Protein AF-A0A1M3KIA7-F1 (afdb_monomer)

Mean predicted aligned error: 7.58 Å

Nearest PDB structures (foldseek):
  7cyy-assembly1_F-2  TM=2.608E-01  e=4.303E+00  Geobacillus kaustophilus HTA426
  7chl-assembly1_D  TM=2.722E-01  e=6.412E+00  Alicyclobacillus sp. TP7

Solvent-accessible surface area (backbone atoms only — not comparable to full-atom values): 6438 Å² total; per-residue (Å²): 113,78,49,81,44,43,29,32,94,70,69,57,77,72,30,37,29,39,33,31,39,78,73,62,100,78,38,30,18,26,71,46,68,23,70,69,56,52,48,53,35,57,78,67,70,47,80,77,79,61,85,61,43,48,50,68,57,38,49,57,50,45,52,50,48,16,64,75,68,76,39,51,63,34,37,27,63,44,69,85,60,62,59,68,71,51,34,49,74,46,55,49,85,80,50,67,97,75,75,88,67,74,83,72,88,73,87,133

Structure (mmCIF, N/CA/C/O backbone):
data_AF-A0A1M3KIA7-F1
#
_entry.id   AF-A0A1M3KIA7-F1
#
loop_
_atom_site.group_PDB
_atom_site.id
_atom_site.type_symbol
_atom_site.label_atom_id
_atom_site.label_alt_id
_atom_site.label_comp_id
_atom_site.label_asym_id
_atom_site.label_entity_id
_atom_site.label_seq_id
_atom_site.pdbx_PDB_ins_code
_atom_site.Cartn_x
_atom_site.Cartn_y
_atom_site.Cartn_z
_atom_site.occupancy
_atom_site.B_iso_or_equiv
_atom_site.auth_seq_id
_atom_site.auth_comp_id
_atom_site.auth_asym_id
_atom_site.auth_atom_id
_atom_site.pdbx_PDB_model_num
ATOM 1 N N . MET A 1 1 ? 11.314 -13.827 -1.857 1.00 52.97 1 MET A N 1
ATOM 2 C CA . MET A 1 1 ? 9.870 -13.655 -2.110 1.00 52.97 1 MET A CA 1
ATOM 3 C C . MET A 1 1 ? 9.222 -13.145 -0.827 1.00 52.97 1 MET A C 1
ATOM 5 O O . MET A 1 1 ? 9.315 -13.836 0.177 1.00 52.97 1 MET A O 1
ATOM 9 N N . ILE A 1 2 ? 8.675 -11.924 -0.827 1.00 64.38 2 ILE A N 1
ATOM 10 C CA . ILE A 1 2 ? 8.236 -11.193 0.383 1.00 64.38 2 ILE A CA 1
ATOM 11 C C . ILE A 1 2 ? 6.745 -11.442 0.707 1.00 64.38 2 ILE A C 1
ATOM 13 O O . ILE A 1 2 ? 6.346 -11.279 1.853 1.00 64.38 2 ILE A O 1
ATOM 17 N N . GLY A 1 3 ? 5.928 -11.942 -0.231 1.00 82.00 3 GLY A 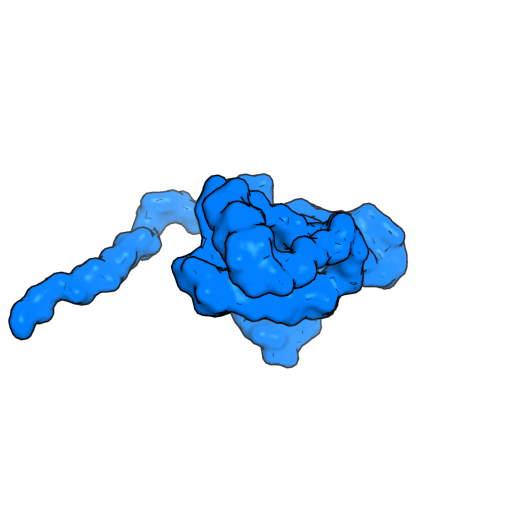N 1
ATOM 18 C CA . GLY A 1 3 ? 4.575 -12.431 0.081 1.00 82.00 3 GLY A CA 1
ATOM 19 C C . GLY A 1 3 ? 3.557 -12.257 -1.046 1.00 82.00 3 GLY A C 1
ATOM 20 O O . GLY A 1 3 ? 3.921 -12.018 -2.198 1.00 82.00 3 GLY A O 1
ATOM 21 N N . SER A 1 4 ? 2.274 -12.397 -0.704 1.00 88.62 4 SER A N 1
ATOM 22 C CA . SER A 1 4 ? 1.143 -12.043 -1.573 1.00 88.62 4 SER A CA 1
ATOM 23 C C . SER A 1 4 ? 0.548 -10.720 -1.107 1.00 88.62 4 SER A C 1
ATOM 25 O O . SER A 1 4 ? 0.247 -10.563 0.073 1.00 88.62 4 SER A O 1
ATOM 27 N N . PHE A 1 5 ? 0.368 -9.783 -2.032 1.00 93.12 5 PHE A N 1
ATOM 28 C CA . PHE A 1 5 ? -0.113 -8.435 -1.756 1.00 93.12 5 PHE A CA 1
ATOM 29 C C . PHE A 1 5 ? -1.388 -8.149 -2.545 1.00 93.12 5 PHE A C 1
ATOM 31 O O . PHE A 1 5 ? -1.568 -8.628 -3.667 1.00 93.12 5 PHE A O 1
ATOM 38 N N . LEU A 1 6 ? -2.272 -7.337 -1.969 1.00 94.56 6 LEU A N 1
ATOM 39 C CA . LEU A 1 6 ? -3.478 -6.872 -2.643 1.00 94.56 6 LEU A CA 1
ATOM 40 C C . LEU A 1 6 ? -3.178 -5.579 -3.395 1.00 94.56 6 LEU A C 1
ATOM 42 O O . LEU A 1 6 ? -2.595 -4.657 -2.834 1.00 94.56 6 LEU A O 1
ATOM 46 N N . TYR A 1 7 ? -3.599 -5.504 -4.652 1.00 95.50 7 TYR A N 1
ATOM 47 C CA . TYR A 1 7 ? -3.565 -4.291 -5.456 1.00 95.50 7 TYR A CA 1
ATOM 48 C C . TYR A 1 7 ? -4.976 -3.717 -5.598 1.00 95.50 7 TYR A C 1
ATOM 50 O O . TYR A 1 7 ? -5.907 -4.432 -5.978 1.00 95.50 7 TYR A O 1
ATOM 58 N N . SER A 1 8 ? -5.124 -2.419 -5.338 1.00 94.62 8 SER A N 1
ATOM 59 C CA . SER A 1 8 ? -6.351 -1.667 -5.591 1.00 94.62 8 SER A CA 1
ATOM 60 C C . SER A 1 8 ? -6.032 -0.290 -6.161 1.00 94.62 8 SER A C 1
ATOM 62 O O . SER A 1 8 ? -5.299 0.495 -5.564 1.00 94.62 8 SER A O 1
ATOM 64 N N . SER A 1 9 ? -6.652 0.052 -7.292 1.00 91.19 9 SER A N 1
ATOM 65 C CA . SER A 1 9 ? -6.617 1.416 -7.839 1.00 91.19 9 SER A CA 1
ATOM 66 C C . SER A 1 9 ? -7.467 2.404 -7.031 1.00 91.19 9 SER A C 1
ATOM 68 O O . SER A 1 9 ? -7.374 3.615 -7.234 1.00 91.19 9 SER A O 1
ATOM 70 N N . ARG A 1 10 ? -8.297 1.896 -6.111 1.00 90.62 10 ARG A N 1
ATOM 71 C CA . ARG A 1 10 ? -9.147 2.667 -5.199 1.00 90.62 10 ARG A CA 1
ATOM 72 C C . ARG A 1 10 ? -9.056 2.057 -3.794 1.00 90.62 10 ARG A C 1
ATOM 74 O O . ARG A 1 10 ? -9.933 1.272 -3.426 1.00 90.62 10 ARG A O 1
ATOM 81 N N . PRO A 1 11 ? -7.979 2.336 -3.039 1.00 91.62 11 PRO A N 1
ATOM 82 C CA . PRO A 1 11 ? -7.869 1.924 -1.640 1.00 91.62 11 PRO A CA 1
ATOM 83 C C . PRO A 1 11 ? -9.102 2.336 -0.838 1.00 91.62 11 PRO A C 1
ATOM 85 O O . PRO A 1 11 ? -9.678 3.399 -1.098 1.00 91.62 11 PRO A O 1
ATOM 88 N N . ARG A 1 12 ? -9.523 1.510 0.122 1.00 91.19 12 ARG A N 1
ATOM 89 C CA . ARG A 1 12 ? -10.620 1.883 1.019 1.00 91.19 12 ARG A CA 1
ATOM 90 C C . ARG A 1 12 ? -10.143 2.989 1.967 1.00 91.19 12 ARG A C 1
ATOM 92 O O . ARG A 1 12 ? -8.948 3.073 2.246 1.00 91.19 12 ARG A O 1
ATOM 99 N N . PRO A 1 13 ? -11.058 3.816 2.503 1.00 89.31 13 PRO A N 1
ATOM 100 C CA . PRO A 1 13 ? -10.695 4.893 3.425 1.00 89.31 13 PRO A CA 1
ATOM 101 C C . PRO A 1 13 ? -9.959 4.435 4.689 1.00 89.31 13 PRO A C 1
ATOM 103 O O . PRO A 1 13 ? -9.282 5.253 5.301 1.00 89.31 13 PRO A O 1
ATOM 106 N N . ASP A 1 14 ? -10.092 3.158 5.058 1.00 91.50 14 ASP A N 1
ATOM 107 C CA . ASP A 1 14 ? -9.489 2.557 6.251 1.00 91.50 14 ASP A CA 1
ATOM 108 C C . ASP A 1 14 ? -8.230 1.719 5.953 1.00 91.50 14 ASP A C 1
ATOM 110 O O . ASP A 1 14 ? -7.629 1.170 6.877 1.00 91.50 14 ASP A O 1
ATOM 114 N N . ASP A 1 15 ? -7.813 1.623 4.687 1.00 93.81 15 ASP A N 1
ATOM 115 C CA . ASP A 1 15 ? -6.617 0.872 4.303 1.00 93.81 15 ASP A CA 1
ATOM 116 C C . ASP A 1 15 ? -5.357 1.734 4.461 1.00 93.81 15 ASP A C 1
ATOM 118 O O . ASP A 1 15 ? -5.314 2.890 4.032 1.00 93.81 15 ASP A O 1
ATOM 122 N N . VAL A 1 16 ? -4.276 1.143 4.971 1.00 96.06 16 VAL A N 1
ATOM 123 C CA . VAL A 1 16 ? -2.928 1.675 4.737 1.00 96.06 16 VAL A CA 1
ATOM 124 C C . VAL A 1 16 ? -2.579 1.393 3.281 1.00 96.06 16 VAL A C 1
ATOM 126 O O . VAL A 1 16 ? -2.509 0.235 2.865 1.00 96.06 16 VAL A O 1
ATOM 129 N N . ALA A 1 17 ? -2.340 2.440 2.495 1.00 97.38 17 ALA A N 1
ATOM 130 C CA . ALA A 1 17 ? -2.038 2.292 1.078 1.00 97.38 17 ALA A CA 1
ATOM 131 C C . ALA A 1 17 ? -0.578 2.636 0.774 1.00 97.38 17 ALA A C 1
ATOM 133 O O . ALA A 1 17 ? -0.106 3.736 1.063 1.00 97.38 17 ALA A O 1
ATOM 134 N N . ILE A 1 18 ? 0.133 1.719 0.121 1.00 97.12 18 ILE A N 1
ATOM 135 C CA . ILE A 1 18 ? 1.434 1.997 -0.493 1.00 97.12 18 ILE A CA 1
ATOM 136 C C . ILE A 1 18 ? 1.176 2.423 -1.930 1.00 97.12 18 ILE A C 1
ATOM 138 O O . ILE A 1 18 ? 0.816 1.613 -2.782 1.00 97.12 18 ILE A O 1
ATOM 142 N N . TRP A 1 19 ? 1.350 3.711 -2.198 1.00 97.12 19 TRP A N 1
ATOM 143 C CA . TRP A 1 19 ? 1.136 4.286 -3.514 1.00 97.12 19 TRP A CA 1
ATOM 144 C C . TRP A 1 19 ? 2.435 4.277 -4.314 1.00 97.12 19 TRP A C 1
ATOM 146 O O . TRP A 1 19 ? 3.329 5.090 -4.062 1.00 97.12 19 TRP A O 1
ATOM 156 N N . LEU A 1 20 ? 2.517 3.380 -5.292 1.00 95.69 20 LEU A N 1
ATOM 157 C CA . LEU A 1 20 ? 3.625 3.279 -6.231 1.00 95.69 20 LEU A CA 1
ATOM 158 C C . LEU A 1 20 ? 3.610 4.459 -7.208 1.00 95.69 20 LEU A C 1
ATOM 160 O O . LEU A 1 20 ? 2.561 4.862 -7.723 1.00 95.69 20 LEU A O 1
ATOM 164 N N . GLN A 1 21 ? 4.787 5.019 -7.447 1.00 93.56 21 GLN A N 1
ATOM 165 C CA . GLN A 1 21 ? 5.029 6.132 -8.353 1.00 93.56 21 GLN A CA 1
ATOM 166 C C . GLN A 1 21 ? 6.188 5.766 -9.277 1.00 93.56 21 GLN A C 1
ATOM 168 O O . GLN A 1 21 ? 7.295 5.487 -8.805 1.00 93.56 21 GLN A O 1
ATOM 173 N N . ASP A 1 22 ? 5.958 5.827 -10.585 1.00 79.25 22 ASP A N 1
ATOM 174 C CA . ASP A 1 22 ? 7.051 5.752 -11.544 1.00 79.25 22 ASP A CA 1
ATOM 175 C C . ASP A 1 22 ? 7.782 7.102 -11.610 1.00 79.25 22 ASP A C 1
ATOM 177 O O . ASP A 1 22 ? 7.201 8.158 -11.876 1.00 79.25 22 ASP A O 1
ATOM 181 N N . ARG A 1 23 ? 9.078 7.059 -11.299 1.00 67.19 23 ARG A N 1
ATOM 182 C CA . ARG A 1 23 ? 10.031 8.164 -11.460 1.00 67.19 23 ARG A CA 1
ATOM 183 C C . ARG A 1 23 ? 11.349 7.651 -12.049 1.00 67.19 23 ARG A C 1
ATOM 185 O O . ARG A 1 23 ? 12.426 8.101 -11.659 1.00 67.19 23 ARG A O 1
ATOM 192 N N . GLY A 1 24 ? 11.280 6.706 -12.986 1.00 67.25 24 GLY A N 1
ATOM 193 C CA . GLY A 1 24 ? 12.450 6.168 -13.677 1.00 67.25 24 GLY A CA 1
ATOM 194 C C . GLY A 1 24 ? 13.083 4.973 -12.962 1.00 67.25 24 GLY A C 1
ATOM 195 O O . GLY A 1 24 ? 12.408 4.213 -12.276 1.00 67.25 24 GLY A O 1
ATOM 196 N N . ALA A 1 25 ? 14.397 4.794 -13.135 1.00 66.44 25 ALA A N 1
ATOM 197 C CA . ALA A 1 25 ? 15.083 3.503 -12.980 1.00 66.44 25 ALA A CA 1
ATOM 198 C C . ALA A 1 25 ? 14.947 2.787 -11.618 1.00 66.44 25 ALA A C 1
ATOM 200 O O . ALA A 1 25 ? 15.143 1.577 -11.571 1.00 66.44 25 ALA A O 1
ATOM 201 N N . ALA A 1 26 ? 14.636 3.496 -10.529 1.00 72.69 26 ALA A N 1
ATOM 202 C CA . ALA A 1 26 ? 14.540 2.904 -9.191 1.00 72.69 26 ALA A CA 1
ATOM 203 C C . ALA A 1 26 ? 13.108 2.818 -8.629 1.00 72.69 26 ALA A C 1
ATOM 205 O O . ALA A 1 26 ? 12.917 2.218 -7.574 1.00 72.69 26 ALA A O 1
ATOM 206 N N . GLY A 1 27 ? 12.105 3.399 -9.305 1.00 85.06 27 GLY A N 1
ATOM 207 C CA . GLY A 1 27 ? 10.756 3.552 -8.750 1.00 85.06 27 GLY A CA 1
ATOM 208 C C . GLY A 1 27 ? 10.729 4.333 -7.425 1.00 85.06 27 GLY A C 1
ATOM 209 O O . GLY A 1 27 ? 11.744 4.608 -6.785 1.00 85.06 27 GLY A O 1
ATOM 210 N N . SER A 1 28 ? 9.549 4.747 -6.986 1.00 93.88 28 SER A N 1
ATOM 211 C CA . SER A 1 28 ? 9.375 5.300 -5.641 1.00 93.88 28 SER A CA 1
ATOM 212 C C . SER A 1 28 ? 7.986 4.982 -5.123 1.00 93.88 28 SER A C 1
ATOM 214 O O . SER A 1 28 ? 7.080 4.659 -5.889 1.00 93.88 28 SER A O 1
ATOM 216 N N . ALA A 1 29 ? 7.807 5.068 -3.814 1.00 95.88 29 ALA A N 1
ATOM 217 C CA . ALA A 1 29 ? 6.503 4.930 -3.201 1.00 95.88 29 ALA A CA 1
ATOM 218 C C . ALA A 1 29 ? 6.286 5.999 -2.138 1.00 95.88 29 ALA A C 1
ATOM 220 O O . ALA A 1 29 ? 7.225 6.546 -1.555 1.00 95.88 29 ALA A O 1
ATOM 221 N N . ARG A 1 30 ? 5.016 6.264 -1.858 1.00 96.06 30 ARG A N 1
ATOM 222 C CA . ARG A 1 30 ? 4.584 7.012 -0.679 1.00 96.06 30 ARG A CA 1
ATOM 223 C C . ARG A 1 30 ? 3.552 6.199 0.080 1.00 96.06 30 ARG A C 1
ATOM 225 O O . ARG A 1 30 ? 2.782 5.458 -0.529 1.00 96.06 30 ARG A O 1
ATOM 232 N N . ILE A 1 31 ? 3.510 6.368 1.392 1.00 96.69 31 ILE A N 1
ATOM 233 C CA . ILE A 1 31 ? 2.462 5.771 2.215 1.00 96.69 31 ILE A CA 1
ATOM 234 C C . ILE A 1 31 ? 1.335 6.789 2.347 1.00 96.69 31 ILE A C 1
ATOM 236 O O . ILE A 1 31 ? 1.574 7.949 2.675 1.00 96.69 31 ILE A O 1
ATOM 240 N N . VAL A 1 32 ? 0.116 6.355 2.059 1.00 95.81 32 VAL A N 1
ATOM 241 C CA . VAL A 1 32 ? -1.109 7.119 2.275 1.00 95.81 32 VAL A CA 1
ATOM 242 C C . VAL A 1 32 ? -1.834 6.475 3.444 1.00 95.81 32 VAL A C 1
ATOM 244 O O . VAL A 1 32 ? -2.111 5.275 3.425 1.00 95.81 32 VAL A O 1
ATOM 247 N N . LEU A 1 33 ? -2.096 7.276 4.471 1.00 94.44 33 LEU A N 1
ATOM 248 C CA . LEU A 1 33 ? -2.699 6.818 5.709 1.00 94.44 33 LEU A CA 1
ATOM 249 C C . LEU A 1 33 ? -4.142 7.325 5.827 1.00 94.44 33 LEU A C 1
ATOM 251 O O . LEU A 1 33 ? -4.425 8.476 5.491 1.00 94.44 33 LEU A O 1
ATOM 255 N N . PRO A 1 34 ? -5.059 6.503 6.355 1.00 92.62 34 PRO A N 1
ATOM 256 C CA . PRO A 1 34 ? -6.334 6.966 6.876 1.00 92.62 34 PRO A CA 1
ATOM 257 C C . PRO A 1 34 ? -6.126 8.029 7.957 1.00 92.62 34 PRO A C 1
ATOM 259 O O . PRO A 1 34 ? -5.275 7.863 8.835 1.00 92.62 34 PRO A O 1
ATOM 262 N N . ALA A 1 35 ? -6.975 9.058 7.990 1.00 91.94 35 ALA A N 1
ATOM 263 C CA . ALA A 1 35 ? -6.900 10.128 8.994 1.00 91.94 35 ALA A CA 1
ATOM 264 C C . ALA A 1 35 ? -6.929 9.598 10.443 1.00 91.94 35 ALA A C 1
ATOM 266 O O . ALA A 1 35 ? -6.303 10.159 11.344 1.00 91.94 35 ALA A O 1
ATOM 267 N N . ARG A 1 36 ? -7.639 8.483 10.676 1.00 91.81 36 ARG A N 1
ATOM 268 C CA . ARG A 1 36 ? -7.655 7.790 11.971 1.00 91.81 36 ARG A CA 1
ATOM 269 C C . ARG A 1 36 ? -6.268 7.263 12.356 1.00 91.81 36 ARG 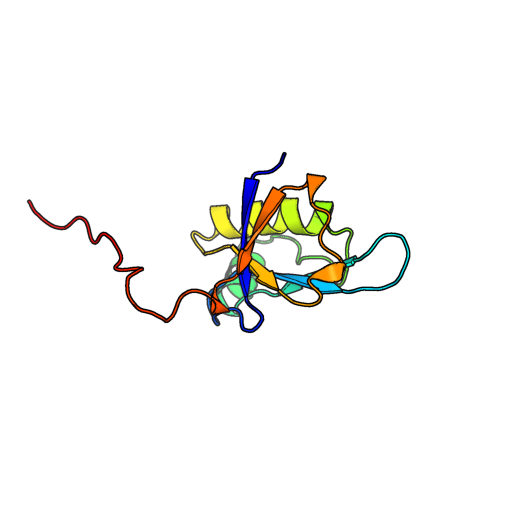A C 1
ATOM 271 O O . ARG A 1 36 ? -5.872 7.410 13.509 1.00 91.81 36 ARG A O 1
ATOM 278 N N . ILE A 1 37 ? -5.542 6.666 11.410 1.00 92.12 37 ILE A N 1
ATOM 279 C CA . ILE A 1 37 ? -4.196 6.126 11.642 1.00 92.12 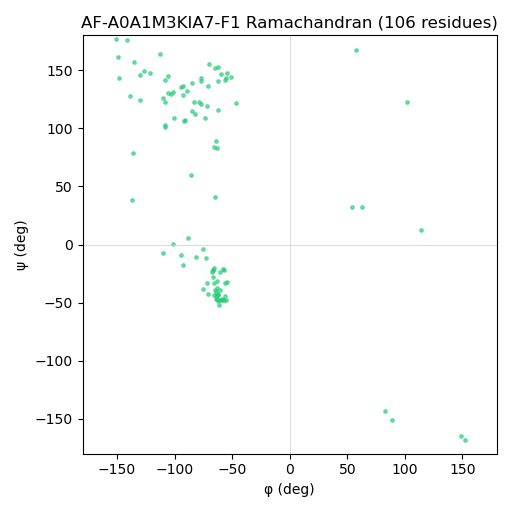37 ILE A CA 1
ATOM 280 C C . ILE A 1 37 ? -3.191 7.261 11.832 1.00 92.12 37 ILE A C 1
ATOM 282 O O . ILE A 1 37 ? -2.396 7.197 12.766 1.00 92.12 37 ILE A O 1
ATOM 286 N N . GLU A 1 38 ? -3.260 8.322 11.022 1.00 92.75 38 GLU A N 1
ATOM 287 C CA . GLU A 1 38 ? -2.391 9.500 11.186 1.00 92.75 38 GLU A CA 1
ATOM 288 C C . GLU A 1 38 ? -2.506 10.101 12.590 1.00 92.75 38 GLU A C 1
ATOM 290 O O . GLU A 1 38 ? -1.497 10.385 13.243 1.00 92.75 38 GLU A O 1
ATOM 295 N N . ARG A 1 39 ? -3.740 10.235 13.094 1.00 92.12 39 ARG A N 1
ATOM 296 C CA . ARG A 1 39 ? -3.987 10.729 14.451 1.00 92.12 39 ARG A CA 1
ATOM 297 C C . ARG A 1 39 ? -3.383 9.804 15.502 1.00 92.12 39 ARG A C 1
ATOM 299 O O . ARG A 1 39 ? -2.647 10.272 16.364 1.00 92.12 39 ARG A O 1
ATOM 306 N N . MET A 1 40 ? -3.628 8.500 15.393 1.00 91.06 40 MET A N 1
ATOM 307 C CA . MET A 1 40 ? -3.103 7.516 16.342 1.00 91.06 40 MET A CA 1
ATOM 308 C C . MET A 1 40 ? -1.566 7.497 16.374 1.00 91.06 40 MET A C 1
ATOM 310 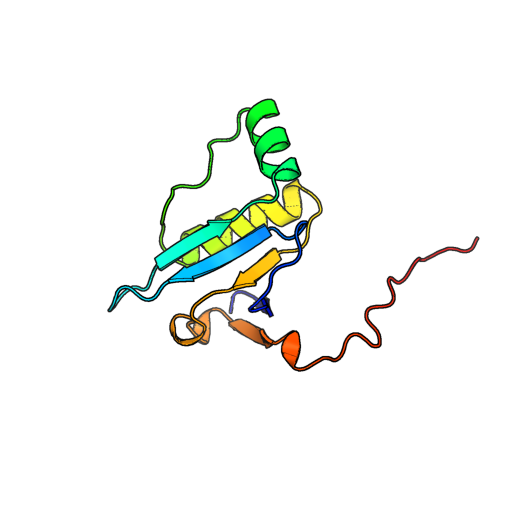O O . MET A 1 40 ? -0.966 7.378 17.442 1.00 91.06 40 MET A O 1
ATOM 314 N N . MET A 1 41 ? -0.916 7.631 15.214 1.00 90.25 41 MET A N 1
ATOM 315 C CA . MET A 1 41 ? 0.543 7.730 15.127 1.00 90.25 41 MET A CA 1
ATOM 316 C C . MET A 1 41 ? 1.067 8.987 15.814 1.00 90.25 41 MET A C 1
ATOM 318 O O . MET A 1 41 ? 2.026 8.899 16.580 1.00 90.25 41 MET A O 1
ATOM 322 N N . THR A 1 42 ? 0.406 10.122 15.575 1.00 91.38 42 THR A N 1
ATOM 323 C CA . THR A 1 42 ? 0.736 11.404 16.209 1.00 91.38 42 THR A CA 1
ATOM 324 C C . THR A 1 42 ? 0.631 11.303 17.731 1.00 91.38 42 THR A C 1
ATOM 326 O O . THR A 1 42 ? 1.569 11.656 18.437 1.00 91.38 42 THR A O 1
ATOM 329 N N . GLU A 1 43 ? -0.467 10.744 18.243 1.00 93.38 43 GLU A N 1
ATOM 330 C CA . GLU A 1 43 ? -0.695 10.542 19.682 1.00 93.38 43 GLU A CA 1
ATOM 331 C C . GLU A 1 43 ? 0.321 9.578 20.315 1.00 93.38 43 GLU A C 1
ATOM 333 O O . GLU A 1 43 ? 0.694 9.727 21.477 1.00 93.38 43 GLU A O 1
ATOM 338 N N . SER A 1 44 ? 0.809 8.609 19.540 1.00 90.75 44 SER A N 1
ATOM 339 C CA . SER A 1 44 ? 1.803 7.622 19.974 1.00 90.75 44 SER A CA 1
ATOM 340 C C . SER A 1 44 ? 3.256 8.076 19.768 1.00 90.75 44 SER A C 1
ATOM 342 O O . SER A 1 44 ? 4.169 7.278 19.980 1.00 90.75 44 SER A O 1
ATOM 344 N N . ASN A 1 45 ? 3.489 9.325 19.345 1.00 90.56 45 ASN A N 1
ATOM 345 C CA . ASN A 1 45 ? 4.810 9.878 19.015 1.00 90.56 45 ASN A CA 1
ATOM 346 C C . ASN A 1 45 ? 5.607 9.045 17.990 1.00 90.56 45 ASN A C 1
ATOM 348 O O . ASN A 1 45 ? 6.839 9.007 18.033 1.00 90.56 45 ASN A O 1
ATOM 352 N N . TYR A 1 46 ? 4.926 8.377 17.053 1.00 86.38 46 TYR A N 1
ATOM 353 C CA . TYR A 1 46 ? 5.611 7.763 15.917 1.00 86.38 46 TYR A CA 1
ATOM 354 C C . TYR A 1 46 ? 5.985 8.833 14.885 1.00 86.38 46 TYR A C 1
ATOM 356 O O . TYR A 1 46 ? 5.181 9.728 14.615 1.00 86.38 46 TYR A O 1
ATOM 364 N N . PRO A 1 47 ? 7.172 8.739 14.261 1.00 86.06 47 PRO A N 1
ATOM 365 C CA . PRO A 1 47 ? 7.515 9.627 13.162 1.00 86.06 47 PRO A CA 1
ATOM 366 C C . PRO A 1 47 ? 6.543 9.405 11.992 1.00 86.06 47 PRO A C 1
ATOM 368 O O . PRO A 1 47 ? 6.191 8.256 11.711 1.00 86.06 47 PRO A O 1
ATOM 371 N N . PRO A 1 48 ? 6.106 10.465 11.291 1.00 88.12 48 PRO A N 1
ATOM 372 C CA . PRO A 1 48 ? 5.302 10.299 10.089 1.00 88.12 48 PRO A CA 1
ATOM 373 C C . PRO A 1 48 ? 6.127 9.609 8.988 1.00 88.12 48 PRO A C 1
ATOM 375 O O . PRO A 1 48 ? 7.352 9.776 8.941 1.00 88.12 48 PRO A O 1
ATOM 378 N N . PRO A 1 49 ? 5.486 8.865 8.065 1.00 90.19 49 PRO A N 1
ATOM 379 C CA . PRO A 1 49 ? 6.170 8.365 6.880 1.00 90.19 49 PRO A CA 1
ATOM 380 C C . PRO A 1 49 ? 6.822 9.514 6.106 1.00 90.19 49 PRO A C 1
ATOM 382 O O . PRO A 1 49 ? 6.244 10.596 5.977 1.00 90.19 49 PRO A O 1
ATOM 385 N N . ALA A 1 50 ? 8.004 9.274 5.536 1.00 90.81 50 ALA A N 1
ATOM 386 C CA . ALA A 1 50 ? 8.590 10.239 4.615 1.00 90.81 50 ALA A CA 1
ATOM 387 C C . ALA A 1 50 ? 7.648 10.465 3.409 1.00 90.81 50 ALA A C 1
ATOM 389 O O . ALA A 1 50 ? 6.995 9.513 2.967 1.00 90.81 50 ALA A O 1
ATOM 390 N N . PRO A 1 51 ? 7.599 11.684 2.831 1.00 91.19 51 PRO A N 1
ATOM 391 C CA . PRO A 1 51 ? 6.701 11.995 1.715 1.00 91.19 51 PRO A CA 1
ATOM 392 C C . PRO A 1 51 ? 6.868 11.068 0.506 1.00 91.19 51 PRO A C 1
ATOM 394 O O . PRO A 1 51 ? 5.900 10.777 -0.192 1.00 91.19 51 PRO A O 1
ATOM 397 N N . THR A 1 52 ? 8.099 10.610 0.271 1.00 93.31 52 THR A N 1
ATOM 398 C CA . THR A 1 52 ? 8.483 9.628 -0.748 1.00 93.31 52 THR A CA 1
ATOM 399 C C . THR A 1 52 ? 9.670 8.817 -0.240 1.00 93.31 52 THR A C 1
ATOM 401 O O . THR A 1 52 ? 10.559 9.375 0.404 1.00 93.31 52 THR A O 1
ATOM 404 N N . MET A 1 53 ? 9.714 7.526 -0.556 1.00 94.00 53 MET A N 1
ATOM 405 C CA . MET A 1 53 ? 10.802 6.613 -0.195 1.00 94.00 53 MET A CA 1
ATOM 406 C C . MET A 1 53 ? 10.950 5.489 -1.233 1.00 94.00 53 MET A C 1
ATOM 408 O O . MET A 1 53 ? 10.173 5.415 -2.189 1.00 94.00 53 MET A O 1
ATOM 412 N N . SER A 1 54 ? 11.952 4.621 -1.056 1.00 93.06 54 SER A N 1
ATOM 413 C CA . SER A 1 54 ? 12.082 3.412 -1.881 1.00 93.06 54 SER A CA 1
ATOM 414 C C . SER A 1 54 ? 10.870 2.496 -1.681 1.00 93.06 54 SER A C 1
ATOM 416 O O . SER A 1 54 ? 10.236 2.516 -0.620 1.00 93.06 54 SER A O 1
ATOM 418 N N . ILE A 1 55 ? 10.537 1.683 -2.683 1.00 92.94 55 ILE A N 1
ATOM 419 C CA . ILE A 1 55 ? 9.370 0.795 -2.600 1.00 92.94 55 ILE A CA 1
ATOM 420 C C . ILE A 1 55 ? 9.550 -0.227 -1.468 1.00 92.94 55 ILE A C 1
ATOM 422 O O . ILE A 1 55 ? 8.616 -0.482 -0.716 1.00 92.94 55 ILE A O 1
ATOM 426 N N . GLU A 1 56 ? 10.764 -0.731 -1.261 1.00 91.75 56 GLU A N 1
ATOM 427 C CA . GLU A 1 56 ? 11.112 -1.664 -0.184 1.00 91.75 56 GLU A CA 1
ATOM 428 C C . GLU A 1 56 ? 10.932 -1.036 1.201 1.00 91.75 56 GLU A C 1
ATOM 430 O O . GLU A 1 56 ? 10.410 -1.672 2.121 1.00 91.75 56 GLU A O 1
ATOM 435 N N . SER A 1 57 ? 11.333 0.231 1.345 1.00 93.75 57 SER A N 1
ATOM 436 C CA . SER A 1 57 ? 11.154 0.986 2.586 1.00 93.75 57 SER A CA 1
ATOM 437 C C . SER A 1 57 ? 9.668 1.210 2.867 1.00 93.75 57 SER A C 1
ATOM 439 O O . SER A 1 57 ? 9.210 0.992 3.990 1.00 93.75 57 SER A O 1
ATOM 441 N N . ALA A 1 58 ? 8.895 1.567 1.835 1.00 95.06 58 ALA A N 1
ATOM 442 C CA . ALA A 1 58 ? 7.451 1.749 1.948 1.00 95.06 58 ALA A CA 1
ATOM 443 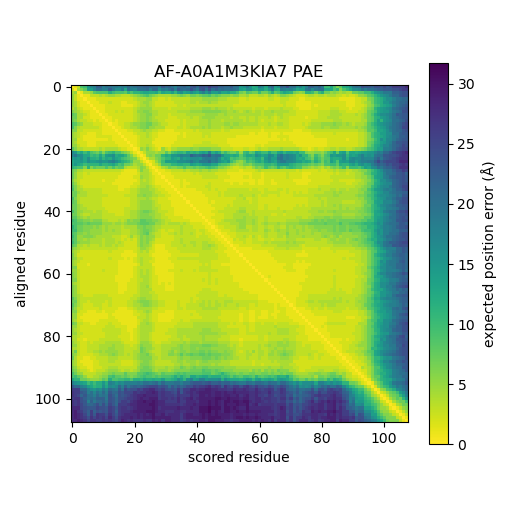C C . ALA A 1 58 ? 6.727 0.437 2.274 1.00 95.06 58 ALA A C 1
ATOM 445 O O . ALA A 1 58 ? 5.816 0.446 3.095 1.00 95.06 58 ALA A O 1
ATOM 446 N N . LEU A 1 59 ? 7.151 -0.689 1.689 1.00 93.94 59 LEU A N 1
ATOM 447 C CA . LEU A 1 59 ? 6.644 -2.027 2.007 1.00 93.94 59 LEU A CA 1
ATOM 448 C C . LEU A 1 59 ? 6.909 -2.388 3.463 1.00 93.94 59 LEU A C 1
ATOM 450 O O . LEU A 1 59 ? 5.977 -2.722 4.191 1.00 93.94 59 LEU A O 1
ATOM 454 N N . SER A 1 60 ? 8.158 -2.263 3.904 1.00 93.12 60 SER A N 1
ATOM 455 C CA . SER A 1 60 ? 8.554 -2.606 5.272 1.00 93.12 60 SER A CA 1
ATOM 456 C C . SER A 1 60 ? 7.777 -1.781 6.296 1.00 93.12 60 SER A C 1
ATOM 458 O O . SER A 1 60 ? 7.219 -2.321 7.254 1.00 93.12 60 SER A O 1
ATOM 460 N N . TYR A 1 61 ? 7.687 -0.470 6.069 1.00 94.12 61 TYR A N 1
ATOM 461 C CA . TYR A 1 61 ? 7.001 0.420 6.992 1.00 94.12 61 TYR A CA 1
ATOM 462 C C . TYR A 1 61 ? 5.474 0.299 6.905 1.00 94.12 61 TYR A C 1
ATOM 464 O O . TYR A 1 61 ? 4.805 0.281 7.933 1.00 94.12 61 TYR A O 1
ATOM 472 N N . GLY A 1 62 ? 4.911 0.122 5.708 1.00 94.38 62 GLY A N 1
ATOM 473 C CA . GLY A 1 62 ? 3.479 -0.107 5.511 1.00 94.38 62 GLY A CA 1
ATOM 474 C C . GLY A 1 62 ? 2.991 -1.391 6.181 1.00 94.38 62 GLY A C 1
ATOM 475 O O . GLY A 1 62 ? 1.964 -1.362 6.855 1.00 94.38 62 GLY A O 1
ATOM 476 N N . ILE A 1 63 ? 3.752 -2.489 6.084 1.00 93.62 63 ILE A N 1
ATOM 477 C CA . ILE A 1 63 ? 3.462 -3.741 6.806 1.00 93.62 63 ILE A CA 1
ATOM 478 C C . ILE A 1 63 ? 3.480 -3.500 8.314 1.00 93.62 63 ILE A C 1
ATOM 480 O O . ILE A 1 63 ? 2.542 -3.891 9.008 1.00 93.62 63 ILE A O 1
ATOM 484 N N . PHE A 1 64 ? 4.516 -2.826 8.823 1.00 93.25 64 PHE A N 1
ATOM 485 C CA . PHE A 1 64 ? 4.589 -2.471 10.239 1.00 93.25 64 PHE A CA 1
ATOM 486 C C . PHE A 1 64 ? 3.351 -1.684 10.688 1.00 93.25 64 PHE A C 1
ATOM 488 O O . PHE A 1 64 ? 2.745 -2.029 11.702 1.00 93.25 64 PHE A O 1
ATOM 495 N N . LEU A 1 65 ? 2.943 -0.665 9.926 1.00 93.25 65 LEU A N 1
ATOM 496 C CA . LEU A 1 65 ? 1.777 0.153 10.252 1.00 93.25 65 LEU A CA 1
ATOM 497 C C . LEU A 1 65 ? 0.485 -0.661 10.215 1.00 93.25 65 LEU A C 1
ATOM 499 O O . LEU A 1 65 ? -0.283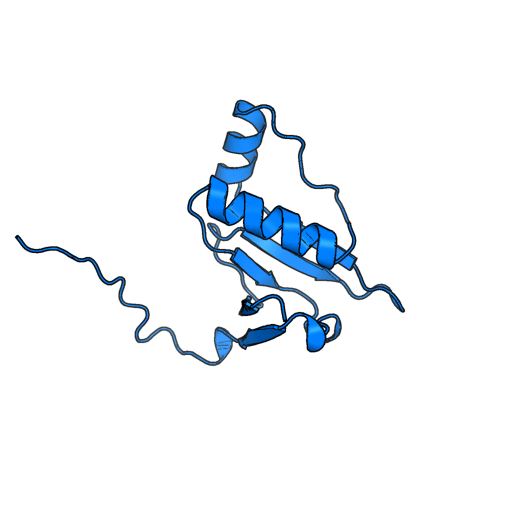 -0.601 11.172 1.00 93.25 65 LEU A O 1
ATOM 503 N N . ALA A 1 66 ? 0.259 -1.456 9.171 1.00 93.12 66 ALA A N 1
ATOM 504 C CA . ALA A 1 66 ? -0.922 -2.308 9.046 1.00 93.12 66 ALA A CA 1
ATOM 505 C C . ALA A 1 66 ? -1.050 -3.277 10.234 1.00 93.12 66 ALA A C 1
ATOM 507 O O . ALA A 1 66 ? -2.086 -3.309 10.898 1.00 93.12 66 ALA A O 1
ATOM 508 N N . VAL A 1 67 ? 0.038 -3.968 10.596 1.00 93.12 67 VAL A N 1
ATOM 509 C CA . VAL A 1 67 ? 0.074 -4.875 11.758 1.00 93.12 67 VAL A CA 1
ATOM 510 C C . VAL A 1 67 ? -0.153 -4.117 13.064 1.00 93.12 67 VAL A C 1
ATOM 512 O O . VAL A 1 67 ? -0.961 -4.531 13.892 1.00 93.12 67 VAL A O 1
ATOM 515 N N . ARG A 1 68 ? 0.532 -2.985 13.262 1.00 91.56 68 ARG A N 1
ATOM 516 C CA . ARG A 1 68 ? 0.444 -2.203 14.504 1.00 91.56 68 ARG A CA 1
ATOM 517 C C . ARG A 1 68 ? -0.943 -1.606 14.725 1.00 91.56 68 ARG A C 1
ATOM 519 O O . ARG A 1 68 ? -1.357 -1.449 15.869 1.00 91.56 68 ARG A O 1
ATOM 526 N N . THR A 1 69 ? -1.622 -1.243 13.644 1.00 90.12 69 THR A N 1
ATOM 527 C CA . THR A 1 69 ? -2.936 -0.586 13.664 1.00 90.12 69 THR A CA 1
ATOM 528 C C . THR A 1 69 ? -4.101 -1.566 13.526 1.00 90.12 69 THR A C 1
ATOM 530 O O . THR A 1 69 ? -5.246 -1.153 13.692 1.00 90.12 69 THR A O 1
ATOM 533 N N . GLY A 1 70 ? -3.829 -2.843 13.229 1.00 91.25 70 GLY A N 1
ATOM 534 C CA . GLY A 1 70 ? -4.861 -3.834 12.927 1.00 91.25 70 GLY A CA 1
ATOM 535 C C . GLY A 1 70 ? -5.660 -3.490 11.667 1.00 91.25 70 GLY A C 1
ATOM 536 O O . GLY A 1 70 ? -6.858 -3.753 11.617 1.00 91.25 70 GLY A O 1
ATOM 537 N N . THR A 1 71 ? -5.026 -2.854 10.679 1.00 92.12 71 THR A N 1
ATOM 538 C CA . THR A 1 71 ? -5.674 -2.439 9.425 1.00 92.12 71 THR A CA 1
ATOM 539 C C . THR A 1 71 ? -5.138 -3.206 8.227 1.00 92.12 71 THR A C 1
ATOM 541 O O . THR A 1 71 ? -4.104 -3.871 8.293 1.00 92.12 71 THR A O 1
ATOM 544 N N . SER A 1 72 ? -5.873 -3.140 7.118 1.00 93.25 72 SER A N 1
ATOM 545 C CA . SER A 1 72 ? -5.454 -3.776 5.872 1.00 93.25 72 SER A CA 1
ATOM 546 C C . SER A 1 72 ? -4.364 -2.959 5.181 1.00 93.25 72 SER A C 1
ATOM 548 O O . SER A 1 72 ? -4.393 -1.729 5.185 1.00 93.25 72 SER A O 1
ATOM 550 N N . LEU A 1 73 ? -3.419 -3.662 4.556 1.00 95.19 73 LEU A N 1
ATOM 551 C CA . LEU A 1 73 ? -2.420 -3.079 3.666 1.00 95.19 73 LEU A CA 1
ATOM 552 C C . LEU A 1 73 ? -2.826 -3.327 2.216 1.00 95.19 73 LEU A C 1
ATOM 554 O O . LEU A 1 73 ? -3.080 -4.470 1.829 1.00 95.19 73 LEU A O 1
ATOM 558 N N . VAL A 1 74 ? -2.804 -2.282 1.395 1.00 96.56 74 VAL A N 1
ATOM 559 C CA . VAL A 1 74 ? -3.017 -2.397 -0.051 1.00 96.56 74 VAL A CA 1
ATOM 560 C C . VAL A 1 74 ? -1.931 -1.665 -0.831 1.00 96.56 74 VAL A C 1
ATOM 562 O O . VAL A 1 74 ? -1.419 -0.626 -0.418 1.00 96.56 74 VAL A O 1
ATOM 565 N N . ILE A 1 75 ? -1.582 -2.207 -1.990 1.00 96.88 75 ILE A N 1
ATOM 566 C CA . ILE A 1 75 ? -0.720 -1.567 -2.980 1.00 96.88 75 ILE A CA 1
ATOM 567 C C . ILE A 1 75 ? -1.609 -0.813 -3.970 1.00 96.88 75 ILE A C 1
ATOM 569 O O . ILE A 1 75 ? -2.640 -1.321 -4.411 1.00 96.88 75 ILE A O 1
ATOM 573 N N . ALA A 1 76 ? -1.218 0.402 -4.328 1.00 96.38 76 ALA A N 1
ATOM 574 C CA . ALA A 1 76 ? -1.965 1.284 -5.218 1.00 96.38 76 ALA A CA 1
ATOM 575 C C . ALA A 1 76 ? -1.021 2.055 -6.147 1.00 96.38 76 ALA A C 1
ATOM 577 O O . ALA A 1 76 ? 0.198 1.977 -6.016 1.00 96.38 76 ALA A O 1
ATOM 578 N N . GLY A 1 77 ? -1.582 2.836 -7.070 1.00 94.88 77 GLY A N 1
ATOM 579 C CA . GLY A 1 77 ? -0.803 3.656 -7.998 1.00 94.88 77 GLY A CA 1
ATOM 580 C C . GLY A 1 77 ? -0.300 2.870 -9.207 1.00 94.88 77 GLY A C 1
ATOM 581 O O . GLY A 1 77 ? -1.019 2.018 -9.741 1.00 94.88 77 GLY A O 1
ATOM 582 N N . ASP A 1 78 ? 0.909 3.192 -9.664 1.00 93.38 78 ASP A N 1
ATOM 583 C CA . ASP A 1 78 ? 1.464 2.618 -10.888 1.00 93.38 78 ASP A CA 1
ATOM 584 C C . ASP A 1 78 ? 1.898 1.161 -10.691 1.00 93.38 78 ASP A C 1
ATOM 586 O O . ASP A 1 78 ? 2.9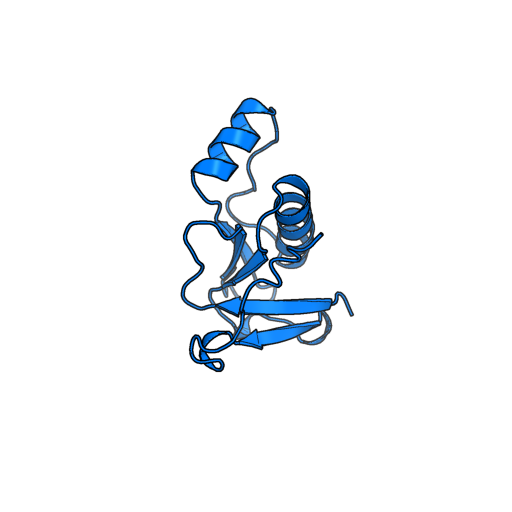01 0.860 -10.044 1.00 93.38 78 ASP A O 1
ATOM 590 N N . ARG A 1 79 ? 1.138 0.241 -11.286 1.00 91.44 79 ARG A N 1
ATOM 591 C CA . ARG A 1 79 ? 1.413 -1.195 -11.217 1.00 91.44 79 ARG A CA 1
ATOM 592 C C . ARG A 1 79 ? 2.697 -1.587 -11.947 1.00 91.44 79 ARG A C 1
ATOM 594 O O . ARG A 1 79 ? 3.298 -2.589 -11.570 1.00 91.44 79 ARG A O 1
ATOM 601 N N . ALA A 1 80 ? 3.113 -0.841 -12.971 1.00 90.88 80 ALA A N 1
ATOM 602 C CA . ALA A 1 80 ? 4.323 -1.156 -13.730 1.00 90.88 80 ALA A CA 1
ATOM 603 C C . ALA A 1 80 ? 5.595 -1.002 -12.882 1.00 90.88 80 ALA A C 1
ATOM 605 O O . ALA A 1 80 ? 6.596 -1.655 -13.160 1.00 90.88 80 ALA A O 1
ATOM 606 N N . ALA A 1 81 ? 5.533 -0.213 -11.805 1.00 91.38 81 ALA A N 1
ATOM 607 C CA . ALA A 1 81 ? 6.620 -0.062 -10.844 1.00 91.38 81 ALA A CA 1
ATOM 608 C C . ALA A 1 81 ? 6.785 -1.270 -9.894 1.00 91.38 81 ALA A C 1
ATOM 610 O O . ALA A 1 81 ? 7.702 -1.283 -9.073 1.00 91.38 81 ALA A O 1
ATOM 611 N N . TRP A 1 82 ? 5.907 -2.281 -9.956 1.00 91.44 82 TRP A N 1
ATOM 612 C CA . TRP A 1 82 ? 6.026 -3.482 -9.130 1.00 91.44 82 TRP A CA 1
ATOM 613 C C . TRP A 1 82 ? 7.069 -4.454 -9.681 1.00 91.44 82 TRP A C 1
ATOM 615 O O . TRP A 1 82 ? 6.924 -4.973 -10.788 1.00 91.44 82 TRP A O 1
ATOM 625 N N . ASN A 1 83 ? 8.069 -4.789 -8.868 1.00 89.50 83 ASN A N 1
ATOM 626 C CA . ASN A 1 83 ? 8.992 -5.870 -9.179 1.00 89.50 83 ASN A CA 1
ATOM 627 C C . ASN A 1 83 ? 8.390 -7.227 -8.762 1.00 89.50 83 ASN A C 1
ATOM 629 O O . ASN A 1 83 ? 8.080 -7.458 -7.591 1.00 89.50 83 ASN A O 1
ATOM 633 N N . ALA A 1 84 ? 8.263 -8.145 -9.723 1.00 88.56 84 ALA A N 1
ATOM 634 C CA . ALA A 1 84 ? 7.735 -9.491 -9.507 1.00 88.56 84 ALA A CA 1
ATOM 635 C C . ALA A 1 84 ? 8.559 -10.330 -8.507 1.00 88.56 84 ALA A C 1
ATOM 637 O O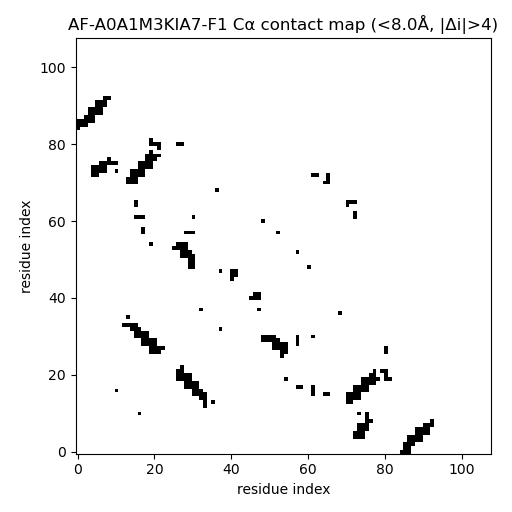 . ALA A 1 84 ? 8.001 -11.218 -7.862 1.00 88.56 84 ALA A O 1
ATOM 638 N N . ASP A 1 85 ? 9.843 -10.019 -8.308 1.00 87.88 85 ASP A N 1
ATOM 639 C CA . ASP A 1 85 ? 10.704 -10.696 -7.328 1.00 87.88 85 ASP A CA 1
ATOM 640 C C . ASP A 1 85 ? 10.287 -10.404 -5.875 1.00 87.88 85 ASP A C 1
ATOM 642 O O . ASP A 1 85 ? 10.553 -11.194 -4.956 1.00 87.88 85 ASP A O 1
ATOM 646 N N . TRP A 1 86 ? 9.596 -9.280 -5.643 1.00 86.19 86 TRP A N 1
ATOM 647 C CA . TRP A 1 86 ? 9.054 -8.936 -4.329 1.00 86.19 86 TRP A CA 1
ATOM 648 C C . TRP A 1 86 ? 7.862 -9.818 -3.966 1.00 86.19 86 TRP A C 1
ATOM 650 O O . TRP A 1 86 ? 7.706 -10.189 -2.803 1.00 86.19 86 TRP A O 1
ATOM 660 N N . GLY A 1 87 ? 7.054 -10.230 -4.940 1.00 89.00 87 GLY A N 1
ATOM 661 C CA . GLY A 1 87 ? 5.907 -11.096 -4.701 1.00 89.00 87 GLY A CA 1
ATOM 662 C C . GLY A 1 87 ? 4.792 -10.918 -5.720 1.00 89.00 87 GLY A C 1
ATOM 663 O O . GLY A 1 87 ? 4.947 -10.260 -6.751 1.00 89.00 87 GLY A O 1
ATOM 664 N N . TYR A 1 88 ? 3.639 -11.502 -5.408 1.00 90.88 88 TYR A N 1
ATOM 665 C CA . TYR A 1 88 ? 2.468 -11.461 -6.281 1.00 90.88 88 TYR A CA 1
ATOM 666 C C . TYR A 1 88 ? 1.531 -10.310 -5.908 1.00 90.88 88 TYR A C 1
ATOM 668 O O . TYR A 1 88 ? 1.220 -10.121 -4.733 1.00 90.88 88 TYR A O 1
ATOM 676 N N . LEU A 1 89 ? 1.042 -9.583 -6.919 1.00 92.44 89 LEU A N 1
ATOM 677 C CA . LEU A 1 89 ? -0.036 -8.600 -6.776 1.00 92.44 89 LEU A CA 1
ATOM 678 C C . LEU A 1 89 ? -1.372 -9.178 -7.243 1.00 92.44 89 LEU A C 1
ATOM 680 O O . LEU A 1 89 ? -1.622 -9.310 -8.449 1.00 92.44 89 LEU A O 1
ATOM 684 N N . THR A 1 90 ? -2.252 -9.444 -6.285 1.00 93.25 90 THR A N 1
ATOM 685 C CA . THR A 1 90 ? -3.639 -9.844 -6.517 1.00 93.25 90 THR A CA 1
ATOM 686 C C . THR A 1 90 ? -4.499 -8.605 -6.707 1.00 93.25 90 THR A C 1
ATOM 688 O O . THR A 1 90 ? -4.673 -7.801 -5.799 1.00 93.25 90 THR A O 1
ATOM 691 N N . ASP A 1 91 ? -5.041 -8.444 -7.907 1.00 91.56 91 ASP A N 1
ATOM 692 C CA . ASP A 1 91 ? -5.833 -7.276 -8.279 1.00 91.56 91 ASP A CA 1
ATOM 693 C C . ASP A 1 91 ? -7.283 -7.418 -7.811 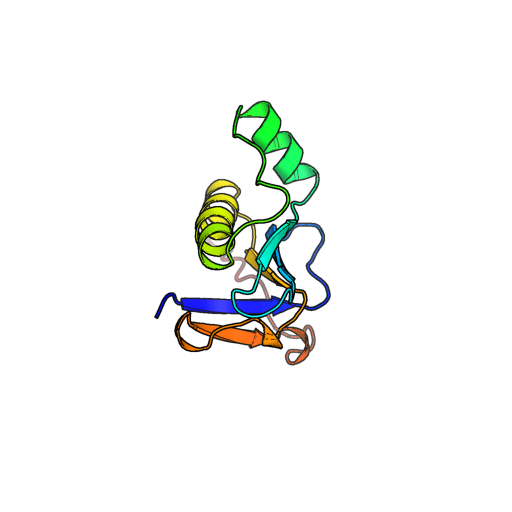1.00 91.56 91 ASP A C 1
ATOM 695 O O . ASP A 1 91 ? -8.027 -8.248 -8.338 1.00 91.56 91 ASP A O 1
ATOM 699 N N . LEU A 1 92 ? -7.686 -6.593 -6.844 1.00 86.62 92 LEU A N 1
ATOM 700 C CA . LEU A 1 92 ? -9.026 -6.634 -6.263 1.00 86.62 92 LEU A CA 1
ATOM 701 C C . LEU A 1 92 ? -10.124 -6.234 -7.254 1.00 86.62 92 LEU A C 1
ATOM 703 O O . LEU A 1 92 ? -11.259 -6.658 -7.083 1.00 86.62 92 LEU A O 1
ATOM 707 N N . SER A 1 93 ? -9.813 -5.493 -8.325 1.00 81.38 93 SER A N 1
ATOM 708 C CA . SER A 1 93 ? -10.813 -5.159 -9.355 1.00 81.38 93 SER A CA 1
ATOM 709 C C . SER A 1 93 ? -11.305 -6.382 -10.133 1.00 81.38 93 SER A C 1
ATOM 711 O O . SER A 1 93 ? -12.384 -6.352 -10.725 1.00 81.38 93 SER A O 1
ATOM 713 N N . LYS A 1 94 ? -10.530 -7.473 -10.112 1.00 80.69 94 LYS A N 1
ATOM 714 C CA . LYS A 1 94 ? -10.868 -8.741 -10.768 1.00 80.69 94 LYS A CA 1
ATOM 715 C C . LYS A 1 94 ? -11.814 -9.604 -9.938 1.00 80.69 94 LYS A C 1
ATOM 717 O O . LYS A 1 94 ? -12.339 -10.585 -10.457 1.00 80.69 94 LYS A O 1
ATOM 722 N N . PHE A 1 95 ? -12.040 -9.234 -8.681 1.00 73.00 95 PHE A N 1
ATOM 723 C CA . PHE A 1 95 ? -12.990 -9.888 -7.800 1.00 73.00 95 PHE A CA 1
ATOM 724 C C . PHE A 1 95 ? -14.178 -8.938 -7.613 1.00 73.00 95 PHE A C 1
ATOM 726 O O . PHE A 1 95 ? -14.070 -7.968 -6.858 1.00 73.00 95 PHE A O 1
ATOM 733 N N . PRO A 1 96 ? -15.316 -9.154 -8.305 1.00 56.69 96 PRO A N 1
ATOM 734 C CA . PRO A 1 96 ? -16.545 -8.459 -7.935 1.00 56.69 96 PRO A CA 1
ATOM 735 C C . PRO A 1 96 ? -16.814 -8.725 -6.448 1.00 56.69 96 PRO A C 1
ATOM 737 O O . PRO A 1 96 ? -16.439 -9.785 -5.956 1.00 56.69 96 PRO A O 1
ATOM 740 N N . ALA A 1 97 ? -17.412 -7.766 -5.735 1.00 56.00 97 ALA A N 1
ATOM 741 C CA . ALA A 1 97 ? -17.589 -7.733 -4.273 1.00 56.00 97 ALA A CA 1
ATOM 742 C C . ALA A 1 97 ? -18.507 -8.839 -3.688 1.00 56.00 97 ALA A C 1
ATOM 744 O O . ALA A 1 97 ? -19.313 -8.596 -2.796 1.00 56.00 97 ALA A O 1
ATOM 745 N N . VAL A 1 98 ? -18.396 -10.059 -4.197 1.00 45.38 98 VAL A N 1
ATOM 746 C CA . VAL A 1 98 ? -19.078 -11.268 -3.774 1.00 45.38 98 VAL A CA 1
ATOM 747 C C . VAL A 1 98 ? -18.021 -12.139 -3.095 1.00 45.38 98 VAL A C 1
ATOM 749 O O . VAL A 1 98 ? -17.200 -12.756 -3.765 1.00 45.38 98 VAL A O 1
ATOM 752 N N . GLY A 1 99 ? -18.024 -12.178 -1.760 1.00 41.31 99 GLY A N 1
ATOM 753 C CA . GLY A 1 99 ? -17.432 -13.310 -1.038 1.00 41.31 99 GLY A CA 1
ATOM 754 C C . GLY A 1 99 ? -16.186 -13.081 -0.179 1.00 41.31 99 GLY A C 1
ATOM 755 O O . GLY A 1 99 ? -15.637 -14.066 0.293 1.00 41.31 99 GLY A O 1
ATOM 756 N N . LEU A 1 100 ? -15.770 -11.848 0.128 1.00 44.84 100 LEU A N 1
ATOM 757 C CA . LEU A 1 100 ? -15.020 -11.604 1.377 1.00 44.84 100 LEU A CA 1
ATOM 758 C C . LEU A 1 100 ? -16.041 -11.377 2.498 1.00 44.84 100 LEU A C 1
ATOM 760 O O . LEU A 1 100 ? -16.147 -10.297 3.072 1.00 44.84 100 LEU A O 1
ATOM 764 N N . VAL A 1 101 ? -16.870 -12.399 2.719 1.00 46.19 101 VAL A N 1
ATOM 765 C CA . VAL A 1 101 ? -17.629 -12.547 3.956 1.00 46.19 101 VAL A CA 1
ATOM 766 C C . VAL A 1 101 ? -16.563 -12.688 5.029 1.00 46.19 101 VAL A C 1
ATOM 768 O O . VAL A 1 101 ? -15.748 -13.609 4.971 1.00 46.19 101 VAL A O 1
ATOM 771 N N . ALA A 1 102 ? -16.510 -11.716 5.936 1.00 42.94 102 ALA A N 1
ATOM 772 C CA . ALA A 1 102 ? -15.829 -11.897 7.199 1.00 42.94 102 ALA A CA 1
ATOM 773 C C . ALA A 1 102 ? -16.283 -13.253 7.749 1.00 42.94 102 ALA A C 1
ATOM 775 O O . ALA A 1 102 ? -17.485 -13.476 7.896 1.00 42.94 102 ALA A O 1
ATOM 776 N N . GLN A 1 103 ? -15.351 -14.174 7.997 1.00 42.09 103 GLN A N 1
ATOM 777 C CA . GLN A 1 103 ? -15.602 -15.181 9.016 1.00 42.09 103 GLN A CA 1
ATOM 778 C C . GLN A 1 103 ? -15.742 -14.403 10.325 1.00 42.09 103 GLN A C 1
ATOM 780 O O . GLN A 1 103 ? -14.773 -14.198 11.051 1.00 42.09 103 GLN A O 1
ATOM 785 N N . ASP A 1 104 ? -16.945 -13.888 10.566 1.00 42.88 104 ASP A N 1
ATOM 786 C CA . ASP A 1 104 ? -17.451 -13.726 11.911 1.00 42.88 104 ASP A CA 1
ATOM 787 C C . ASP A 1 104 ? -17.560 -15.154 12.444 1.00 42.88 104 ASP A C 1
ATOM 789 O O . ASP A 1 104 ? -18.567 -15.837 12.258 1.00 42.88 104 ASP A O 1
ATOM 793 N N . ASP A 1 105 ? -16.470 -15.633 13.044 1.00 44.16 105 ASP A N 1
ATOM 794 C CA . ASP A 1 105 ? -16.526 -16.751 13.974 1.00 44.16 105 ASP A CA 1
ATOM 795 C C . ASP A 1 105 ? -17.330 -16.260 15.188 1.00 44.16 105 ASP A C 1
ATOM 797 O O . ASP A 1 105 ? -16.799 -15.761 16.182 1.00 44.16 105 ASP A O 1
ATOM 801 N N . GLN A 1 106 ? -18.652 -16.340 15.059 1.00 46.56 106 GLN A N 1
ATOM 802 C CA . GLN A 1 106 ? -19.586 -16.408 16.169 1.00 46.56 106 GLN A CA 1
ATOM 803 C C . GLN A 1 106 ? -20.118 -17.837 16.279 1.00 46.56 106 GLN A C 1
ATOM 805 O O . GLN A 1 106 ? -20.424 -18.458 15.263 1.00 46.56 106 GLN A O 1
ATOM 810 N N . GLN A 1 107 ? -20.335 -18.234 17.539 1.00 41.91 107 GLN A N 1
ATOM 811 C CA . GLN A 1 107 ? -20.976 -19.442 18.088 1.00 41.91 107 GLN A CA 1
ATOM 812 C C . GLN A 1 107 ? -19.974 -20.485 18.593 1.00 41.91 107 GLN A C 1
ATOM 814 O O . GLN A 1 107 ? -19.147 -20.973 17.832 1.00 41.91 107 GLN A O 1
ATOM 819 N N . ASP A 1 108 ? -19.999 -20.929 19.846 1.00 47.03 108 ASP A N 1
ATOM 820 C CA . ASP A 1 108 ? -20.720 -20.578 21.084 1.00 47.03 108 ASP A CA 1
ATOM 821 C C . ASP A 1 108 ? -19.917 -21.226 22.235 1.00 47.03 108 ASP A C 1
ATOM 823 O O . ASP A 1 108 ? -19.272 -22.274 21.976 1.00 47.03 108 ASP A O 1
#

Secondary structure (DSSP, 8-state):
--EEEEE-SS--TTSEEEEEE--STT-EEEEE--HHHHHHHHHTTPPPPPSSB-HHHHHHHHHHHHHHHT--EEEEE-GGG--TTTEEEEEGGGS-SS----------

Foldseek 3Di:
DQEEAEAEQDDDLQEFEWAWDDPPDQTKTATDHRPVLVVVCVVVVHDDTDRMDGSVVSVVVSVVSCVVVVHHYHYHHDPVNDDCVNHHYDYCVVPDPPDPPPPPPDDD

pLDDT: mean 84.7, std 16.13, range [41.31, 97.38]

Sequence (108 aa):
MIGSFLYSSRPRPDDVAIWLQDRGAAGSARIVLPARIERMMTESNYPPPAPTMSIESALSYGIFLAVRTGTSLVIAGDRAAWNADWGYLTDLSKFPAVGLVAQDDQQD

Radius of gyration: 14.86 Å; Cα contacts (8 Å, |Δi|>4): 162; chains: 1; bounding box: 36×33×35 Å